Protein AF-A0A4P9ZNB3-F1 (afdb_monomer)

Structure (mmCIF, N/CA/C/O backbone):
data_AF-A0A4P9ZNB3-F1
#
_entry.id   AF-A0A4P9ZNB3-F1
#
loop_
_atom_site.group_PDB
_atom_site.id
_atom_site.type_symbol
_atom_site.label_atom_id
_atom_site.label_alt_id
_atom_site.label_comp_id
_atom_site.label_asym_id
_atom_site.label_entity_id
_atom_site.label_seq_id
_atom_site.pdbx_PDB_ins_code
_atom_site.Cartn_x
_atom_site.Cartn_y
_atom_site.Cartn_z
_atom_site.occupancy
_atom_site.B_iso_or_equiv
_atom_site.auth_seq_id
_atom_site.auth_comp_id
_atom_site.auth_asym_id
_atom_site.auth_atom_id
_atom_site.pdbx_PDB_model_num
ATOM 1 N N . LEU A 1 1 ? -29.722 18.646 63.769 1.00 54.50 1 LEU A N 1
ATOM 2 C CA . LEU A 1 1 ? -30.536 17.409 63.578 1.00 54.50 1 LEU A CA 1
ATOM 3 C C . LEU A 1 1 ? -31.615 17.532 62.495 1.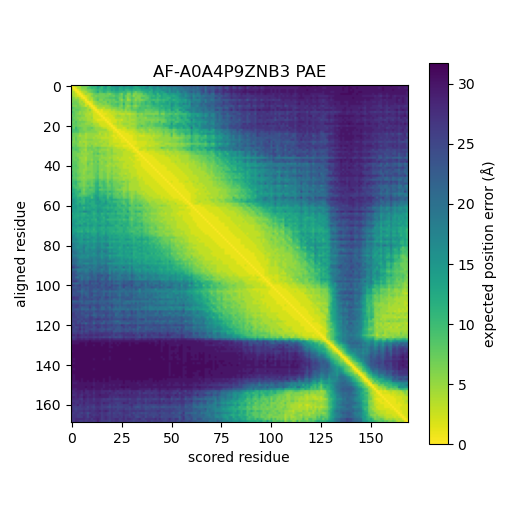00 54.50 1 LEU A C 1
ATOM 5 O O . LEU A 1 1 ? -31.295 17.187 61.373 1.00 54.50 1 LEU A O 1
ATOM 9 N N . ARG A 1 2 ? -32.832 18.068 62.721 1.00 57.31 2 ARG A N 1
ATOM 10 C CA . ARG A 1 2 ? -33.884 18.116 61.661 1.00 57.31 2 ARG A CA 1
ATOM 11 C C . ARG A 1 2 ? -33.512 18.892 60.384 1.00 57.31 2 ARG A C 1
ATOM 13 O O . ARG A 1 2 ? -33.990 18.543 59.314 1.00 57.31 2 ARG A O 1
ATOM 20 N N . LYS A 1 3 ? -32.691 19.944 60.500 1.00 62.62 3 LYS A N 1
ATOM 21 C CA . LYS A 1 3 ? -32.214 20.748 59.355 1.00 62.62 3 LYS A CA 1
ATOM 22 C C . LYS A 1 3 ? -30.967 20.180 58.669 1.00 62.62 3 LYS A C 1
ATOM 24 O O . LYS A 1 3 ? -30.738 20.487 57.511 1.00 62.62 3 LYS A O 1
ATOM 29 N N . GLU A 1 4 ? -30.170 19.390 59.383 1.00 69.56 4 GLU A N 1
ATOM 30 C CA . GLU A 1 4 ? -28.891 18.850 58.886 1.00 69.56 4 GLU A CA 1
ATOM 31 C C . GLU A 1 4 ? -29.049 17.421 58.359 1.00 69.56 4 GLU A C 1
ATOM 33 O O . GLU A 1 4 ? -28.357 17.023 57.432 1.00 69.56 4 GLU A O 1
ATOM 38 N N . PHE A 1 5 ? -29.996 16.667 58.921 1.00 71.44 5 PHE A N 1
ATOM 39 C CA . PHE A 1 5 ? -30.266 15.270 58.604 1.00 71.44 5 PHE A CA 1
ATOM 40 C C . PHE A 1 5 ? -31.784 15.053 58.464 1.00 71.44 5 PHE A C 1
ATOM 42 O O . PHE A 1 5 ? -32.423 14.476 59.351 1.00 71.44 5 PHE A O 1
ATOM 49 N N . PRO A 1 6 ? -32.394 15.557 57.372 1.00 75.44 6 PRO A N 1
ATOM 50 C CA . PRO A 1 6 ? -33.844 15.511 57.161 1.00 75.44 6 PRO A CA 1
ATOM 51 C C . PRO A 1 6 ? -34.386 14.080 57.048 1.00 75.44 6 PRO A C 1
ATOM 53 O O . PRO A 1 6 ? -35.533 13.824 57.397 1.00 75.44 6 PRO A O 1
ATOM 56 N N . THR A 1 7 ? -33.549 13.128 56.642 1.00 72.69 7 THR A N 1
ATOM 57 C CA . THR A 1 7 ? -33.868 11.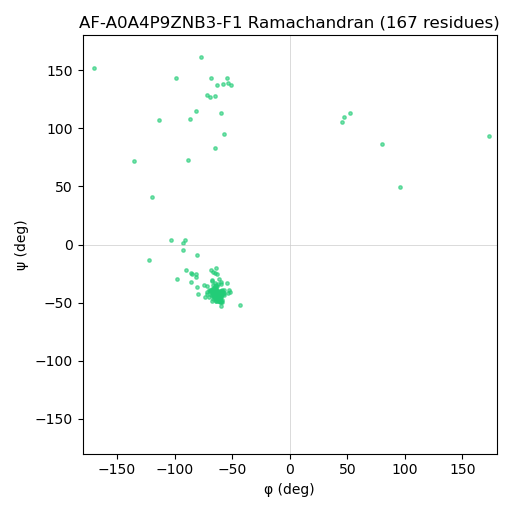697 56.566 1.00 72.69 7 THR A CA 1
ATOM 58 C C . THR A 1 7 ? -34.207 11.099 57.936 1.00 72.69 7 THR A C 1
ATOM 60 O O . THR A 1 7 ? -35.132 10.295 58.047 1.00 72.69 7 THR A O 1
ATOM 63 N N . PHE A 1 8 ? -33.567 11.577 59.006 1.00 74.12 8 PHE A N 1
ATOM 64 C CA . PHE A 1 8 ? -33.815 11.136 60.383 1.00 74.12 8 PHE A CA 1
ATOM 65 C C . PHE A 1 8 ? -34.858 11.994 61.125 1.00 74.12 8 PHE A C 1
ATOM 67 O O . PHE A 1 8 ? -35.161 11.738 62.289 1.00 74.12 8 PHE A O 1
ATOM 74 N N . ALA A 1 9 ? -35.450 13.005 60.472 1.00 74.12 9 ALA A N 1
ATOM 75 C CA . ALA A 1 9 ? -36.360 13.973 61.099 1.00 74.12 9 ALA A CA 1
ATOM 76 C C . ALA A 1 9 ? -37.671 13.371 61.644 1.00 74.12 9 ALA A C 1
ATOM 78 O O . ALA A 1 9 ? -38.321 13.997 62.496 1.00 74.12 9 ALA A O 1
ATOM 79 N N . ASN A 1 10 ? -38.034 12.185 61.145 1.00 74.06 10 ASN A N 1
ATOM 80 C CA . ASN A 1 10 ? -39.267 11.457 61.446 1.00 74.06 10 ASN A CA 1
ATOM 81 C C . ASN A 1 10 ? -39.056 10.280 62.418 1.00 74.06 10 ASN A C 1
ATOM 83 O O . ASN A 1 10 ? -40.000 9.537 62.669 1.00 74.06 10 ASN A O 1
ATOM 87 N N . LYS A 1 11 ? -37.837 10.082 62.940 1.00 78.44 11 LYS A N 1
ATOM 88 C CA . LYS A 1 11 ? -37.505 8.985 63.862 1.00 78.44 11 LYS A CA 1
ATOM 89 C C . LYS A 1 11 ? -37.514 9.447 65.317 1.00 78.44 11 LYS A C 1
ATOM 91 O O . LYS A 1 11 ? -37.135 10.580 65.620 1.00 78.44 11 LYS A O 1
ATOM 96 N N . THR A 1 12 ? -37.982 8.576 66.208 1.00 82.12 12 THR A N 1
ATOM 97 C CA . THR A 1 12 ? -37.961 8.805 67.659 1.00 82.12 12 THR A CA 1
ATOM 98 C C . THR A 1 12 ? -36.553 8.573 68.211 1.00 82.12 12 THR A C 1
ATOM 100 O O . THR A 1 12 ? -35.709 7.940 67.580 1.00 82.12 12 THR A O 1
ATOM 103 N N . THR A 1 13 ? -36.270 9.098 69.403 1.00 79.81 13 THR A N 1
ATOM 104 C CA . THR A 1 13 ? -34.972 8.912 70.073 1.00 79.81 13 THR A CA 1
ATOM 105 C C . THR A 1 13 ? -34.654 7.449 70.380 1.00 79.81 13 THR A C 1
ATOM 107 O O . THR A 1 13 ? -33.480 7.090 70.389 1.00 79.81 13 THR A O 1
ATOM 110 N N . ASP A 1 14 ? -35.676 6.620 70.601 1.00 80.62 14 ASP A N 1
ATOM 111 C CA . ASP A 1 14 ? -35.520 5.179 70.831 1.00 80.62 14 ASP A CA 1
ATOM 112 C C . ASP A 1 14 ? -35.169 4.456 69.520 1.00 80.62 14 ASP A C 1
ATOM 114 O O . ASP A 1 14 ? -34.162 3.758 69.462 1.00 80.62 14 ASP A O 1
ATOM 118 N N . ASP A 1 15 ? -35.869 4.773 68.419 1.00 79.75 15 ASP A N 1
ATOM 119 C CA . ASP A 1 15 ? -35.542 4.262 67.079 1.00 79.75 15 ASP A CA 1
ATOM 120 C C . ASP A 1 15 ? -34.104 4.613 66.665 1.00 79.75 15 ASP A C 1
ATOM 122 O O . ASP A 1 15 ? -33.402 3.796 66.080 1.00 79.75 15 ASP A O 1
ATOM 126 N N . LEU A 1 16 ? -33.646 5.838 66.950 1.00 80.44 16 LEU A N 1
ATOM 127 C CA . LEU A 1 16 ? -32.271 6.263 66.666 1.00 80.44 16 LEU A CA 1
ATOM 128 C C . LEU A 1 16 ? -31.241 5.517 67.528 1.00 80.44 16 LEU A C 1
ATOM 130 O O . LEU A 1 16 ? -30.151 5.229 67.042 1.00 80.44 16 LEU A O 1
ATOM 134 N N . SER A 1 17 ? -31.578 5.200 68.779 1.00 82.62 17 SER A N 1
ATOM 135 C CA . SER A 1 17 ? -30.739 4.403 69.684 1.00 82.62 17 SER A CA 1
ATOM 136 C C . SER A 1 17 ? -30.604 2.968 69.180 1.00 82.62 17 SER A C 1
ATOM 138 O O . SER A 1 17 ? -29.501 2.428 69.145 1.00 82.62 17 SER A O 1
ATOM 140 N N . ASP A 1 18 ? -31.704 2.376 68.720 1.00 83.31 18 ASP A N 1
ATOM 141 C CA . ASP A 1 18 ? -31.728 1.012 68.200 1.00 83.31 18 ASP A CA 1
ATOM 142 C C . ASP A 1 18 ? -31.042 0.907 66.834 1.00 83.31 18 ASP A C 1
ATOM 144 O O . ASP A 1 18 ? -30.232 0.006 66.625 1.00 83.31 18 ASP A O 1
ATOM 148 N N . ILE A 1 19 ? -31.255 1.876 65.938 1.00 83.62 19 ILE A N 1
ATOM 149 C CA . ILE A 1 19 ? -30.525 1.974 64.664 1.00 83.62 19 ILE A CA 1
ATOM 150 C C . ILE A 1 19 ? -29.013 2.109 64.900 1.00 83.62 19 ILE A C 1
ATOM 152 O O . ILE A 1 19 ? -28.231 1.585 64.118 1.00 83.62 19 ILE A O 1
ATOM 156 N N . LEU A 1 20 ? -28.578 2.783 65.969 1.00 82.31 20 LEU A N 1
ATOM 157 C CA . LEU A 1 20 ? -27.152 2.943 66.275 1.00 82.31 20 LEU A CA 1
ATOM 158 C C . LEU A 1 20 ? -26.538 1.716 66.976 1.00 82.31 20 LEU A C 1
ATOM 160 O O . LEU A 1 20 ? -25.328 1.516 66.910 1.00 82.31 20 LEU A O 1
ATOM 164 N N . LYS A 1 21 ? -27.350 0.916 67.678 1.00 87.12 21 LYS A N 1
ATOM 165 C CA . LYS A 1 21 ? -26.912 -0.296 68.394 1.00 87.12 21 LYS A CA 1
ATOM 166 C C . LYS A 1 21 ? -26.869 -1.533 67.503 1.00 87.12 21 LYS A C 1
ATOM 168 O O . LYS A 1 21 ? -26.051 -2.418 67.746 1.00 87.12 21 LYS A O 1
ATOM 173 N N . PHE A 1 22 ? -27.758 -1.614 66.517 1.00 89.38 22 PHE A N 1
ATOM 174 C CA . PHE A 1 22 ? -27.908 -2.777 65.652 1.00 89.38 22 PHE A CA 1
ATOM 175 C C . PHE A 1 22 ? -27.496 -2.436 64.216 1.00 89.38 22 PHE A C 1
ATOM 177 O O . PHE A 1 22 ? -28.232 -1.777 63.482 1.00 89.38 22 PHE A O 1
ATOM 184 N N . GLU A 1 23 ? -26.334 -2.941 63.798 1.00 86.00 23 GLU A N 1
ATOM 185 C CA . GLU A 1 23 ? -25.775 -2.720 62.454 1.00 86.00 23 GLU A CA 1
ATOM 186 C C . GLU A 1 23 ? -26.735 -3.169 61.339 1.00 86.00 23 GLU A C 1
ATOM 188 O O . GLU A 1 23 ? -26.906 -2.466 60.349 1.00 86.00 23 GLU A O 1
ATOM 193 N N . ASP A 1 24 ? -27.446 -4.285 61.514 1.00 88.12 24 ASP A N 1
ATOM 194 C CA . ASP A 1 24 ? -28.401 -4.779 60.511 1.00 88.12 24 ASP A CA 1
ATOM 195 C C . ASP A 1 24 ? -29.580 -3.813 60.295 1.00 88.12 24 ASP A C 1
ATOM 197 O O . ASP A 1 24 ? -30.043 -3.615 59.167 1.00 88.12 24 ASP A O 1
ATOM 201 N N . LEU A 1 25 ? -30.048 -3.161 61.368 1.00 83.69 25 LEU A N 1
ATOM 202 C CA . LEU A 1 25 ? -31.101 -2.142 61.305 1.00 83.69 25 LEU A CA 1
ATOM 203 C C . LEU A 1 25 ? -30.589 -0.869 60.631 1.00 83.69 25 LEU A C 1
ATOM 205 O O . LEU A 1 25 ? -31.302 -0.279 59.814 1.00 83.69 25 LEU A O 1
ATOM 209 N N . PHE A 1 26 ? -29.345 -0.480 60.916 1.00 86.44 26 PHE A N 1
ATOM 210 C CA . PHE A 1 26 ? -28.682 0.617 60.222 1.00 86.44 26 PHE A CA 1
ATOM 211 C C . PHE A 1 26 ? -28.552 0.343 58.725 1.00 86.44 26 PHE A C 1
ATOM 213 O O . PHE A 1 26 ? -28.973 1.171 57.919 1.00 86.44 26 PHE A O 1
ATOM 220 N N . GLN A 1 27 ? -28.052 -0.830 58.340 1.00 86.62 27 GLN A N 1
ATOM 221 C CA . GLN A 1 27 ? -27.902 -1.221 56.940 1.00 86.62 27 GLN A CA 1
ATOM 222 C C . GLN A 1 27 ? -29.252 -1.291 56.228 1.00 86.62 27 GLN A C 1
ATOM 224 O O . GLN A 1 27 ? -29.381 -0.791 55.112 1.00 86.62 27 GLN A O 1
ATOM 229 N N . SER A 1 28 ? -30.289 -1.843 56.862 1.00 86.31 28 SER A N 1
ATOM 230 C CA . SER A 1 28 ? -31.637 -1.864 56.286 1.00 86.31 28 SER A CA 1
ATOM 231 C C . SER A 1 28 ? -32.192 -0.456 56.072 1.00 86.31 28 SER A C 1
ATOM 233 O O . SER A 1 28 ? -32.801 -0.191 55.036 1.00 86.31 28 SER A O 1
ATOM 235 N N . TYR A 1 29 ? -31.993 0.453 57.028 1.00 85.44 29 TYR A N 1
ATOM 236 C CA . TYR A 1 29 ? -32.448 1.836 56.912 1.00 85.44 29 TYR A CA 1
ATOM 237 C C . TYR A 1 29 ? -31.645 2.612 55.861 1.00 85.44 29 TYR A C 1
ATOM 239 O O . TYR A 1 29 ? -32.226 3.288 55.015 1.00 85.44 29 TYR A O 1
ATOM 247 N N . PHE A 1 30 ? -30.320 2.468 55.865 1.00 84.81 30 PHE A N 1
ATOM 248 C CA . PHE A 1 30 ? -29.420 3.102 54.908 1.00 84.81 30 PHE A CA 1
ATOM 249 C C . PHE A 1 30 ? -29.703 2.636 53.479 1.00 84.81 30 PHE A C 1
ATOM 251 O O . PHE A 1 30 ? -29.813 3.446 52.562 1.00 84.81 30 PHE A O 1
ATOM 258 N N . ASN A 1 31 ? -29.915 1.334 53.294 1.00 86.31 31 ASN A N 1
ATOM 259 C CA . ASN A 1 31 ? -30.331 0.774 52.017 1.00 86.31 31 ASN A CA 1
ATOM 260 C C . ASN A 1 31 ? -31.756 1.186 51.638 1.00 86.31 31 ASN A C 1
ATOM 262 O O . ASN A 1 31 ? -32.079 1.146 50.463 1.00 86.31 31 ASN A O 1
ATOM 266 N N . GLY A 1 32 ? -32.605 1.587 52.583 1.00 85.38 32 GLY A N 1
ATOM 267 C CA . GLY A 1 32 ? -33.942 2.118 52.311 1.00 85.38 32 GLY A CA 1
ATOM 268 C C . GLY A 1 32 ? -33.966 3.592 51.896 1.00 85.38 32 GLY A C 1
ATOM 269 O O . GLY A 1 32 ? -35.017 4.078 51.493 1.00 85.38 32 GLY A O 1
ATOM 270 N N . LEU A 1 33 ? -32.845 4.316 51.989 1.00 89.62 33 LEU A N 1
ATOM 271 C CA . LEU A 1 33 ? -32.768 5.714 51.565 1.00 89.62 33 LEU A CA 1
ATOM 272 C C . LEU A 1 33 ? -32.877 5.818 50.041 1.00 89.62 33 LEU A C 1
ATOM 274 O O . LEU A 1 33 ? -32.064 5.235 49.320 1.00 89.62 33 LEU A O 1
ATOM 278 N N . ASP A 1 34 ? -33.804 6.647 49.558 1.00 87.62 34 ASP A N 1
ATOM 279 C CA . ASP A 1 34 ? -34.039 6.870 48.123 1.00 87.62 34 ASP A CA 1
ATOM 280 C C . ASP A 1 34 ? -32.756 7.230 47.366 1.00 87.62 34 ASP A C 1
ATOM 282 O O . ASP A 1 34 ? -32.503 6.724 46.278 1.00 87.62 34 ASP A O 1
ATOM 286 N N . GLN A 1 35 ? -31.896 8.060 47.962 1.00 86.62 35 GLN A N 1
ATOM 287 C CA . GLN A 1 35 ? -30.624 8.454 47.355 1.00 86.62 35 GLN A CA 1
ATOM 288 C C . GLN A 1 35 ? -29.663 7.267 47.181 1.00 86.62 35 GLN A C 1
ATOM 290 O O . GLN A 1 35 ? -28.974 7.167 46.165 1.00 86.62 35 GLN A O 1
ATOM 295 N N . VAL A 1 36 ? -29.620 6.355 48.155 1.00 90.88 36 VAL A N 1
ATOM 296 C CA . VAL A 1 36 ? -28.774 5.154 48.112 1.00 90.88 36 VAL A CA 1
ATOM 297 C C . VAL A 1 36 ? -29.332 4.156 47.100 1.00 90.88 36 VAL A C 1
ATOM 299 O O . VAL A 1 36 ? -28.570 3.620 46.298 1.00 90.88 36 VAL A O 1
ATOM 302 N N . GLN A 1 37 ? -30.651 3.955 47.078 1.00 92.12 37 GLN A N 1
ATOM 303 C CA . GLN A 1 37 ? -31.322 3.120 46.078 1.00 92.12 37 GLN A CA 1
ATOM 304 C C . GLN A 1 37 ? -31.096 3.647 44.663 1.00 92.12 37 GLN A C 1
ATOM 306 O O . GLN A 1 37 ? -30.646 2.901 43.801 1.00 92.12 37 GLN A O 1
ATOM 311 N N . MET A 1 38 ? -31.303 4.946 44.437 1.00 93.69 38 MET A N 1
ATOM 312 C CA . MET A 1 38 ? -31.070 5.578 43.139 1.00 93.69 38 MET A CA 1
ATOM 313 C C . MET A 1 38 ? -29.620 5.396 42.682 1.00 93.69 38 MET A C 1
ATOM 315 O O . MET A 1 38 ? -29.372 5.054 41.531 1.00 93.69 38 MET A O 1
ATOM 319 N N . THR A 1 39 ? -28.659 5.566 43.593 1.00 93.31 39 THR A N 1
ATOM 320 C CA . THR A 1 39 ? -27.234 5.394 43.278 1.00 93.31 39 THR A CA 1
ATOM 321 C C . THR A 1 39 ? -26.916 3.948 42.895 1.00 93.31 39 THR A C 1
ATOM 323 O O . THR A 1 39 ? -26.219 3.721 41.910 1.00 93.31 39 THR A O 1
ATOM 326 N N . LYS A 1 40 ? -27.464 2.963 43.621 1.00 92.94 40 LYS A N 1
ATOM 327 C CA . LYS A 1 40 ? -27.307 1.536 43.294 1.00 92.94 40 LYS A CA 1
ATOM 328 C C . LYS A 1 40 ? -27.952 1.171 41.962 1.00 92.94 40 LYS A C 1
ATOM 330 O O . LYS A 1 40 ? -27.351 0.437 41.186 1.00 92.94 40 LYS A O 1
ATOM 335 N N . THR A 1 41 ? -29.140 1.699 41.678 1.00 95.00 41 THR A N 1
ATOM 336 C CA . THR A 1 41 ? -29.822 1.492 40.396 1.00 95.00 41 THR A CA 1
ATOM 337 C C . THR A 1 41 ? -28.995 2.051 39.245 1.00 95.00 41 THR A C 1
ATOM 339 O O . THR A 1 41 ? -28.717 1.329 38.295 1.00 95.00 41 THR A O 1
ATOM 342 N N . VAL A 1 42 ? -28.512 3.292 39.362 1.00 96.00 42 VAL A N 1
ATOM 343 C CA . VAL A 1 42 ? -27.641 3.907 38.347 1.00 96.00 42 VAL A CA 1
ATOM 344 C C . VAL A 1 42 ? -26.349 3.109 38.174 1.00 96.00 42 VAL A C 1
ATOM 346 O O . VAL A 1 42 ? -25.903 2.901 37.049 1.00 96.00 42 VAL A O 1
ATOM 349 N N . GLN A 1 43 ? -25.750 2.624 39.264 1.00 96.12 43 GLN A N 1
ATOM 350 C CA . GLN A 1 43 ? -24.560 1.781 39.187 1.00 96.12 43 GLN A CA 1
ATOM 351 C C . GLN A 1 43 ? -24.833 0.489 38.403 1.00 96.12 43 GLN A C 1
ATOM 353 O O . GLN A 1 43 ? -24.076 0.166 37.491 1.00 96.12 43 GLN A O 1
ATOM 358 N N . LEU A 1 44 ? -25.926 -0.214 38.709 1.00 96.75 44 LEU A N 1
ATOM 359 C CA . LEU A 1 44 ? -26.315 -1.436 38.000 1.00 96.75 44 LEU A CA 1
ATOM 360 C C . LEU A 1 44 ? -26.592 -1.176 36.515 1.00 96.75 44 LEU A C 1
ATOM 362 O O . LEU A 1 44 ? -26.173 -1.956 35.661 1.00 96.75 44 LEU A O 1
ATOM 366 N N . GLU A 1 45 ? -27.266 -0.074 36.189 1.00 96.81 45 GLU A N 1
ATOM 367 C CA . GLU A 1 45 ? -27.520 0.325 34.803 1.00 96.81 45 GLU A CA 1
ATOM 368 C C . GLU A 1 45 ? -26.220 0.609 34.042 1.00 96.81 45 GLU A C 1
ATOM 370 O O . GLU A 1 45 ? -26.076 0.195 32.889 1.00 96.81 45 GLU A O 1
ATOM 375 N N . LEU A 1 46 ? -25.253 1.271 34.683 1.00 97.19 46 LEU A N 1
ATOM 376 C CA . LEU A 1 46 ? -23.939 1.534 34.097 1.00 97.19 46 LEU A CA 1
ATOM 377 C C . LEU A 1 46 ? -23.134 0.249 33.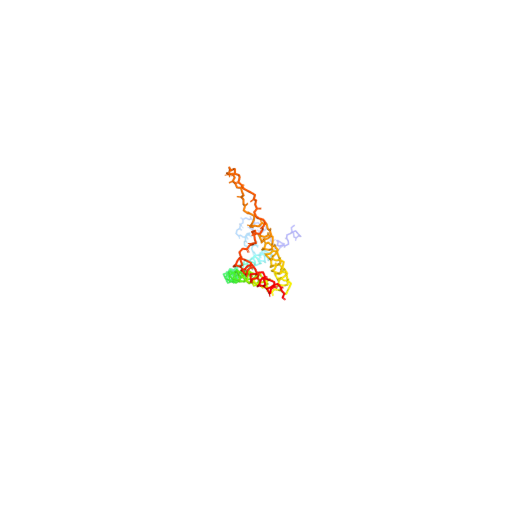902 1.00 97.19 46 LEU A C 1
ATOM 379 O O . LEU A 1 46 ? -22.526 0.073 32.847 1.00 97.19 46 LEU A O 1
ATOM 383 N N . GLU A 1 47 ? -23.140 -0.650 34.884 1.00 97.12 47 GLU A N 1
ATOM 384 C CA . GLU A 1 47 ? -22.472 -1.950 34.790 1.00 97.12 47 GLU A CA 1
ATOM 385 C C . GLU A 1 47 ? -23.052 -2.777 33.638 1.00 97.12 47 GLU A C 1
ATOM 387 O O . GLU A 1 47 ? -22.304 -3.230 32.769 1.00 97.12 47 GLU A O 1
ATOM 392 N N . LEU A 1 48 ? -24.381 -2.882 33.555 1.00 97.00 48 LEU A N 1
ATOM 393 C CA . LEU A 1 48 ? -25.068 -3.592 32.477 1.00 97.00 48 LEU A CA 1
ATOM 394 C C . LEU A 1 48 ? -24.826 -2.932 31.111 1.00 97.00 48 LEU A C 1
ATOM 396 O O . LEU A 1 48 ? -24.586 -3.613 30.111 1.00 97.00 48 LEU A O 1
ATOM 400 N N . GLY A 1 49 ? -24.875 -1.599 31.055 1.00 97.00 49 GLY A N 1
ATOM 401 C CA . GLY A 1 49 ? -24.598 -0.829 29.846 1.00 97.00 49 GLY A CA 1
ATOM 402 C C . GLY A 1 49 ? -23.174 -1.050 29.342 1.00 97.00 49 GLY A C 1
ATOM 403 O O . GLY A 1 49 ? -22.968 -1.292 28.150 1.00 97.00 49 GLY A O 1
ATOM 404 N N . ASN A 1 50 ? -22.200 -1.038 30.249 1.00 96.94 50 ASN A N 1
ATOM 405 C CA . ASN A 1 50 ? -20.800 -1.271 29.926 1.00 96.94 50 ASN A CA 1
ATOM 406 C C . ASN A 1 50 ? -20.544 -2.724 29.506 1.00 96.94 50 ASN A C 1
ATOM 408 O O . ASN A 1 50 ? -19.825 -2.966 28.537 1.00 96.94 50 ASN A O 1
ATOM 412 N N . GLU A 1 51 ? -21.173 -3.699 30.164 1.00 96.75 51 GLU A N 1
ATOM 413 C CA . GLU A 1 51 ? -21.079 -5.108 29.772 1.00 96.75 51 GLU A CA 1
ATOM 414 C C . GLU A 1 51 ? -21.646 -5.323 28.361 1.00 96.75 51 GLU A C 1
ATOM 416 O O . GLU A 1 51 ? -21.021 -5.967 27.517 1.00 96.75 51 GLU A O 1
ATOM 421 N N . ASN A 1 52 ? -22.802 -4.728 28.059 1.00 96.62 52 ASN A N 1
ATOM 422 C CA . ASN A 1 52 ? -23.420 -4.808 26.737 1.00 96.62 52 ASN A CA 1
ATOM 423 C C . ASN A 1 52 ? -22.575 -4.132 25.655 1.00 96.62 52 ASN A C 1
ATOM 425 O O . ASN A 1 52 ? -22.406 -4.693 24.569 1.00 96.62 52 ASN A O 1
ATOM 429 N N . LEU A 1 53 ? -22.010 -2.959 25.950 1.00 96.62 53 LEU A N 1
ATOM 430 C CA . LEU A 1 53 ? -21.096 -2.277 25.040 1.00 96.62 53 LEU A CA 1
ATOM 431 C C . LEU A 1 53 ? -19.839 -3.119 24.793 1.00 96.62 53 LEU A C 1
ATOM 433 O O . LEU A 1 53 ? -19.455 -3.325 23.643 1.00 96.62 53 LEU A O 1
ATOM 437 N N . SER A 1 54 ? -19.250 -3.662 25.856 1.00 96.19 54 SER A N 1
ATOM 438 C CA . SER A 1 54 ? -18.066 -4.520 25.784 1.00 96.19 54 SER A CA 1
ATOM 439 C C . SER A 1 54 ? -18.336 -5.781 24.963 1.00 96.19 54 SER A C 1
ATOM 441 O O . SER A 1 54 ? -17.542 -6.118 24.087 1.00 96.19 54 SER A O 1
ATOM 443 N N . ARG A 1 55 ? -19.491 -6.433 25.159 1.00 95.81 55 ARG A N 1
ATOM 444 C CA . ARG A 1 55 ? -19.928 -7.581 24.347 1.00 95.81 55 ARG A CA 1
ATOM 445 C C . ARG A 1 55 ? -20.061 -7.221 22.871 1.00 95.81 55 ARG A C 1
ATOM 447 O O . ARG A 1 55 ? -19.599 -7.976 22.020 1.00 95.81 55 ARG A O 1
ATOM 454 N N . LYS A 1 56 ? -20.664 -6.070 22.560 1.00 95.62 56 LYS A N 1
ATOM 455 C CA . LYS A 1 56 ? -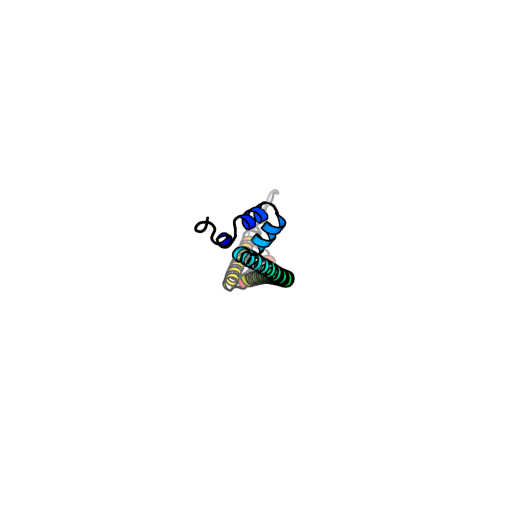20.825 -5.609 21.177 1.00 95.62 56 LYS A CA 1
ATOM 456 C C . LYS A 1 56 ? -19.473 -5.341 20.518 1.00 95.62 56 LYS A C 1
ATOM 458 O O . LYS A 1 56 ? -19.239 -5.816 19.411 1.00 95.62 56 LYS A O 1
ATOM 463 N N . ILE A 1 57 ? -18.583 -4.628 21.207 1.00 94.31 57 ILE A N 1
ATOM 464 C CA . ILE A 1 57 ? -17.234 -4.334 20.709 1.00 94.31 57 ILE A CA 1
ATOM 465 C C . ILE A 1 57 ? -16.461 -5.636 20.481 1.00 94.31 57 ILE A C 1
ATOM 467 O O . ILE A 1 57 ? -15.882 -5.819 19.413 1.00 94.31 57 ILE A O 1
ATOM 471 N N . LEU A 1 58 ? -16.494 -6.565 21.440 1.00 94.94 58 LEU A N 1
ATOM 472 C CA . LEU A 1 58 ? -15.795 -7.844 21.327 1.00 94.94 58 LEU A CA 1
ATOM 473 C C . LEU A 1 58 ? -16.352 -8.712 20.190 1.00 94.94 58 LEU A C 1
ATOM 475 O O . LEU A 1 58 ? -15.580 -9.361 19.492 1.00 94.94 58 LEU A O 1
ATOM 479 N N . GLY A 1 59 ? -17.668 -8.688 19.966 1.00 94.62 59 GLY A N 1
ATOM 480 C CA . GLY A 1 59 ? -18.304 -9.399 18.855 1.00 94.62 59 GLY A CA 1
ATOM 481 C C . GLY A 1 59 ? -17.938 -8.841 17.476 1.00 94.62 59 GLY A C 1
ATOM 482 O O . GLY A 1 59 ? -17.864 -9.603 16.519 1.00 94.62 59 GLY A O 1
ATOM 483 N N . GLN A 1 60 ? -17.671 -7.535 17.372 1.00 95.81 60 GLN A N 1
ATOM 484 C CA . GLN A 1 60 ? -17.297 -6.870 16.114 1.00 95.81 60 GLN A CA 1
ATOM 485 C C . GLN A 1 60 ? -15.781 -6.852 15.854 1.00 95.81 60 GLN A C 1
ATOM 487 O O . GLN A 1 60 ? -15.344 -6.718 14.712 1.00 95.81 60 GLN A O 1
ATOM 492 N N . ALA A 1 61 ? -14.962 -6.997 16.897 1.00 95.44 61 ALA A N 1
ATOM 493 C CA . ALA A 1 61 ? -13.506 -7.033 16.798 1.00 95.44 61 ALA A CA 1
ATOM 494 C C . ALA A 1 61 ? -12.931 -8.067 15.800 1.00 95.44 61 ALA A C 1
ATOM 496 O O . ALA A 1 61 ? -11.986 -7.700 15.091 1.00 95.44 61 ALA A O 1
ATOM 497 N N . PRO A 1 62 ? -13.435 -9.319 15.699 1.00 94.50 62 PRO A N 1
ATOM 498 C CA . PRO A 1 62 ? -12.895 -10.282 14.739 1.00 94.50 62 PRO A CA 1
ATOM 499 C C . PRO A 1 62 ? -13.160 -9.856 13.293 1.00 94.50 62 PRO A C 1
ATOM 501 O O . PRO A 1 62 ? -12.220 -9.801 12.507 1.00 94.50 62 PRO A O 1
ATOM 504 N N . GLU A 1 63 ? -14.388 -9.444 12.968 1.00 95.94 63 GLU A N 1
ATOM 505 C CA . GLU A 1 63 ? -14.755 -8.980 11.622 1.00 95.94 63 GLU A CA 1
ATOM 506 C C . GLU A 1 63 ? -13.929 -7.754 11.205 1.00 95.94 63 GLU A C 1
ATOM 508 O O . GLU A 1 63 ? -13.406 -7.691 10.094 1.00 95.94 63 GLU A O 1
ATOM 513 N N . LEU A 1 64 ? -13.737 -6.792 12.116 1.00 96.06 64 LEU A N 1
ATOM 514 C CA . LEU A 1 64 ? -12.895 -5.621 11.855 1.00 96.06 64 LEU A CA 1
ATOM 515 C C . LEU A 1 64 ? -11.426 -5.999 11.636 1.00 96.06 64 LEU A C 1
ATOM 517 O O . LEU A 1 64 ? -10.759 -5.402 10.790 1.00 96.06 64 LEU A O 1
ATOM 521 N N . THR A 1 65 ? -10.916 -6.975 12.388 1.00 96.38 65 THR A N 1
ATOM 522 C CA . THR A 1 65 ? -9.551 -7.486 12.217 1.00 96.38 65 THR A CA 1
ATOM 523 C C . THR A 1 65 ? -9.390 -8.186 10.869 1.00 96.38 65 THR A C 1
ATOM 525 O O . THR A 1 65 ? -8.426 -7.908 10.157 1.00 96.38 65 THR A O 1
ATOM 528 N N . GLU A 1 66 ? -10.345 -9.031 10.483 1.00 97.00 66 GLU A N 1
ATOM 529 C CA . GLU A 1 66 ? -10.356 -9.708 9.182 1.00 97.00 66 GLU A CA 1
ATOM 530 C C . GLU A 1 66 ? -10.429 -8.706 8.029 1.00 97.00 66 GLU A C 1
ATOM 532 O O . GLU A 1 66 ? -9.626 -8.770 7.097 1.00 97.00 66 GLU A O 1
ATOM 537 N N . LEU A 1 67 ? -11.328 -7.722 8.114 1.00 97.44 67 LEU A N 1
ATOM 538 C CA . LEU A 1 67 ? -11.458 -6.678 7.102 1.00 97.44 67 LEU A CA 1
ATOM 539 C C . LEU A 1 67 ? -10.176 -5.847 6.988 1.00 97.44 67 LEU A C 1
ATOM 541 O O . LEU A 1 67 ? -9.739 -5.517 5.884 1.00 97.44 67 LEU A O 1
ATOM 545 N N . ARG A 1 68 ? -9.543 -5.529 8.122 1.00 97.56 68 ARG A N 1
ATOM 546 C CA . ARG A 1 68 ? -8.260 -4.823 8.140 1.00 97.56 68 ARG A CA 1
ATOM 547 C C . ARG A 1 68 ? -7.171 -5.641 7.458 1.00 97.56 68 ARG A C 1
ATOM 549 O O . ARG A 1 68 ? -6.429 -5.079 6.656 1.00 97.56 68 ARG A O 1
ATOM 556 N N . GLN A 1 69 ? -7.092 -6.939 7.742 1.00 97.44 69 GLN A N 1
ATOM 557 C CA . GLN A 1 69 ? -6.120 -7.819 7.101 1.00 97.44 69 GLN A CA 1
ATOM 558 C C . GLN A 1 69 ? -6.365 -7.907 5.592 1.00 97.44 69 GLN A C 1
ATOM 560 O O . GLN A 1 69 ? -5.435 -7.733 4.812 1.00 97.44 69 GLN A O 1
ATOM 565 N N . TYR A 1 70 ? -7.622 -8.052 5.174 1.00 97.69 70 TYR A N 1
ATOM 566 C CA . TYR A 1 70 ? -7.994 -8.051 3.762 1.00 97.69 70 TYR A CA 1
ATOM 567 C C . TYR A 1 70 ? -7.557 -6.764 3.046 1.00 97.69 70 TYR A C 1
ATOM 569 O O . TYR A 1 70 ? -7.020 -6.820 1.940 1.00 97.69 70 TYR A O 1
ATOM 577 N N . ILE A 1 71 ? -7.751 -5.597 3.670 1.00 97.88 71 ILE A N 1
ATOM 578 C CA . ILE A 1 71 ? -7.309 -4.314 3.105 1.00 97.88 71 ILE A CA 1
ATOM 579 C C . ILE A 1 71 ? -5.784 -4.271 2.976 1.00 97.88 71 ILE A C 1
ATOM 581 O O . ILE A 1 71 ? -5.292 -3.859 1.927 1.00 97.88 71 ILE A O 1
ATOM 585 N N . ILE A 1 72 ? -5.048 -4.716 3.998 1.00 98.06 72 ILE A N 1
ATOM 586 C CA . ILE A 1 72 ? -3.580 -4.780 3.964 1.00 98.06 72 ILE A CA 1
ATOM 587 C C . ILE A 1 72 ? -3.121 -5.672 2.805 1.00 98.06 72 ILE A C 1
ATOM 589 O O . ILE A 1 72 ? -2.298 -5.255 1.992 1.00 98.06 72 ILE A O 1
ATOM 593 N N . ASP A 1 73 ? -3.706 -6.858 2.656 1.00 97.81 73 ASP A N 1
ATOM 594 C CA . ASP A 1 73 ? -3.359 -7.783 1.578 1.00 97.81 73 ASP A CA 1
ATOM 595 C C . ASP A 1 73 ? -3.649 -7.163 0.200 1.00 97.81 73 ASP A C 1
ATOM 597 O O . ASP A 1 73 ? -2.830 -7.239 -0.716 1.00 97.81 73 ASP A O 1
ATOM 601 N N . LYS A 1 74 ? -4.778 -6.464 0.036 1.00 97.88 74 LYS A N 1
ATOM 602 C CA . LYS A 1 74 ? -5.083 -5.755 -1.217 1.00 97.88 74 LYS A CA 1
ATOM 603 C C . LYS A 1 74 ? -4.143 -4.586 -1.489 1.00 97.88 74 LYS A C 1
ATOM 605 O O . LYS A 1 74 ? -3.776 -4.387 -2.646 1.00 97.88 74 LYS A O 1
ATOM 610 N N . GLN A 1 75 ? -3.745 -3.841 -0.462 1.00 97.94 75 GLN A N 1
ATOM 611 C CA . GLN A 1 75 ? -2.779 -2.751 -0.590 1.00 97.94 75 GLN A CA 1
ATOM 612 C C . GLN A 1 75 ? -1.409 -3.275 -1.014 1.00 97.94 75 GLN A C 1
ATOM 614 O O . GLN A 1 75 ? -0.854 -2.766 -1.979 1.00 97.94 75 GLN A O 1
ATOM 619 N N . THR A 1 76 ? -0.916 -4.352 -0.397 1.00 97.81 76 THR A N 1
ATOM 620 C CA . THR A 1 76 ? 0.377 -4.944 -0.787 1.00 97.81 76 THR A CA 1
ATOM 621 C C . THR A 1 76 ? 0.386 -5.412 -2.245 1.00 97.81 76 THR A C 1
ATOM 623 O O . THR A 1 76 ? 1.356 -5.176 -2.967 1.00 97.81 76 THR A O 1
ATOM 626 N N . ILE A 1 77 ? -0.715 -6.009 -2.718 1.00 97.44 77 ILE A N 1
ATOM 627 C CA . ILE A 1 77 ? -0.868 -6.381 -4.130 1.00 97.44 77 ILE A CA 1
ATOM 628 C C . ILE A 1 77 ? -0.852 -5.134 -5.020 1.00 97.44 77 ILE A C 1
ATOM 630 O O . ILE A 1 77 ? -0.136 -5.114 -6.022 1.00 97.44 77 ILE A O 1
ATOM 634 N N . LEU A 1 78 ? -1.609 -4.093 -4.663 1.00 97.94 78 LEU A N 1
ATOM 635 C CA . LEU A 1 78 ? -1.658 -2.842 -5.423 1.00 97.94 78 LEU A CA 1
ATOM 636 C C . LEU A 1 78 ? -0.288 -2.176 -5.524 1.00 97.94 78 LEU A C 1
ATOM 638 O O . LEU A 1 78 ? 0.104 -1.766 -6.616 1.00 97.94 78 LEU A O 1
ATOM 642 N N . ASP A 1 79 ? 0.445 -2.111 -4.419 1.00 97.88 79 ASP A N 1
ATOM 643 C CA . ASP A 1 79 ? 1.785 -1.535 -4.376 1.00 97.88 79 ASP A CA 1
ATOM 644 C C . ASP A 1 79 ? 2.732 -2.330 -5.277 1.00 97.88 79 ASP A C 1
ATOM 646 O O . ASP A 1 79 ? 3.413 -1.747 -6.119 1.00 97.88 79 ASP A O 1
ATOM 650 N N . SER A 1 80 ? 2.698 -3.666 -5.198 1.00 97.44 80 SER A N 1
ATOM 651 C CA . SER A 1 80 ? 3.520 -4.530 -6.056 1.00 97.44 80 SER A CA 1
ATOM 652 C C . SER A 1 80 ? 3.220 -4.338 -7.547 1.00 97.44 80 SER A C 1
ATOM 654 O O . SER A 1 80 ? 4.140 -4.226 -8.360 1.00 97.44 80 SER A O 1
ATOM 656 N N . LEU A 1 81 ? 1.937 -4.235 -7.912 1.00 97.31 81 LEU A N 1
ATOM 657 C CA . LEU A 1 81 ? 1.509 -4.024 -9.292 1.00 97.31 81 LEU A CA 1
ATOM 658 C C . LEU A 1 81 ? 1.910 -2.633 -9.782 1.00 97.31 81 LEU A C 1
ATOM 660 O O . LEU A 1 81 ? 2.342 -2.478 -10.920 1.00 97.31 81 LEU A O 1
ATOM 664 N N . THR A 1 82 ? 1.803 -1.632 -8.912 1.00 97.56 82 THR A N 1
ATOM 665 C CA . THR A 1 82 ? 2.190 -0.253 -9.205 1.00 97.56 82 THR A CA 1
ATOM 666 C C . THR A 1 82 ? 3.693 -0.153 -9.447 1.00 97.56 82 THR A C 1
ATOM 668 O O . THR A 1 82 ? 4.115 0.441 -10.439 1.00 97.56 82 THR A O 1
ATOM 671 N N . THR A 1 83 ? 4.514 -0.781 -8.602 1.00 97.44 83 THR A N 1
ATOM 672 C CA . THR A 1 83 ? 5.965 -0.862 -8.811 1.00 97.44 83 THR A CA 1
ATOM 673 C C . THR A 1 83 ? 6.291 -1.538 -10.139 1.00 97.44 83 THR A C 1
ATOM 675 O O . THR A 1 83 ? 7.028 -0.966 -10.942 1.00 97.44 83 THR A O 1
ATOM 678 N N . ASN A 1 84 ? 5.693 -2.700 -10.414 1.00 97.25 84 ASN A N 1
ATOM 679 C CA . ASN A 1 84 ? 5.919 -3.426 -11.663 1.00 97.25 84 ASN A CA 1
ATOM 680 C C . ASN A 1 84 ? 5.516 -2.594 -12.893 1.00 97.25 84 ASN A C 1
ATOM 682 O O . ASN A 1 84 ? 6.251 -2.526 -13.875 1.00 97.25 84 ASN A O 1
ATOM 686 N N . PHE A 1 85 ? 4.390 -1.886 -12.810 1.00 97.81 85 PHE A N 1
ATOM 687 C CA . PHE A 1 85 ? 3.919 -0.998 -13.864 1.00 97.81 85 PHE A CA 1
ATOM 688 C C . PHE A 1 85 ? 4.910 0.136 -14.156 1.00 97.81 85 PHE A C 1
ATOM 690 O O . PHE A 1 85 ? 5.235 0.386 -15.318 1.00 97.81 85 PHE A O 1
ATOM 697 N N . TYR A 1 86 ? 5.446 0.798 -13.126 1.00 97.81 86 TYR A N 1
ATOM 698 C CA . TYR A 1 86 ? 6.451 1.847 -13.320 1.00 97.81 86 TYR A CA 1
ATOM 699 C C . TYR A 1 86 ? 7.769 1.306 -13.883 1.00 97.81 86 TYR A C 1
ATOM 701 O O . TYR A 1 86 ? 8.382 1.954 -14.735 1.00 97.81 86 TYR A O 1
ATOM 709 N N . GLU A 1 87 ? 8.200 0.117 -13.461 1.00 97.25 87 GLU A N 1
ATOM 710 C CA . GLU A 1 87 ? 9.354 -0.563 -14.056 1.00 97.25 87 GLU A CA 1
ATOM 711 C C . GLU A 1 87 ? 9.112 -0.888 -15.535 1.00 97.25 87 GLU A C 1
ATOM 713 O O . GLU A 1 87 ? 9.985 -0.659 -16.378 1.00 97.25 87 GLU A O 1
ATOM 718 N N . GLN A 1 88 ? 7.912 -1.348 -15.883 1.00 97.00 88 GLN A N 1
ATOM 719 C CA . GLN A 1 88 ? 7.544 -1.645 -17.262 1.00 97.00 88 GLN A CA 1
ATOM 720 C C . GLN A 1 88 ? 7.489 -0.380 -18.129 1.00 97.00 88 GLN A C 1
ATOM 722 O O . GLN A 1 88 ? 8.009 -0.378 -19.243 1.00 97.00 88 GLN A O 1
ATOM 727 N N . ILE A 1 89 ? 6.951 0.728 -17.613 1.00 96.62 89 ILE A N 1
ATOM 728 C CA . ILE A 1 89 ? 7.002 2.025 -18.303 1.00 96.62 89 ILE A CA 1
ATOM 729 C C . ILE A 1 89 ? 8.448 2.465 -18.515 1.00 96.62 89 ILE A C 1
ATOM 731 O O . ILE A 1 89 ? 8.804 2.919 -19.602 1.00 96.62 89 ILE A O 1
ATOM 735 N N . LYS A 1 90 ? 9.298 2.337 -17.493 1.00 96.69 90 LYS A N 1
ATOM 736 C CA . LYS A 1 90 ? 10.705 2.728 -17.590 1.00 96.69 90 LYS A CA 1
ATOM 737 C C . LYS A 1 90 ? 11.433 1.904 -18.650 1.00 96.69 90 LYS A C 1
ATOM 739 O O . LYS A 1 90 ? 12.099 2.478 -19.506 1.00 96.69 90 LYS A O 1
ATOM 744 N N . THR A 1 91 ? 11.276 0.583 -18.623 1.00 96.06 91 THR A N 1
ATOM 745 C CA . THR A 1 91 ? 11.895 -0.317 -19.609 1.00 96.06 91 THR A CA 1
ATOM 746 C C . THR A 1 91 ? 11.373 -0.057 -21.019 1.00 96.06 91 THR A C 1
ATOM 748 O O . THR A 1 91 ? 12.172 0.003 -21.951 1.00 96.06 91 THR A O 1
ATOM 751 N N . GLN A 1 92 ? 10.070 0.185 -21.186 1.00 96.00 92 GLN A N 1
ATOM 752 C CA . GLN A 1 92 ? 9.490 0.591 -22.465 1.00 96.00 92 GLN A CA 1
ATOM 753 C C . GLN A 1 92 ? 10.099 1.907 -22.953 1.00 96.00 92 GLN A C 1
ATOM 755 O O . GLN A 1 92 ? 10.541 2.000 -24.095 1.00 96.00 92 GLN A O 1
ATOM 760 N N . HIS A 1 93 ? 10.145 2.924 -22.097 1.00 94.44 93 HIS A N 1
ATOM 761 C CA . HIS A 1 93 ? 10.697 4.224 -22.445 1.00 94.44 93 HIS A CA 1
ATOM 762 C C . HIS A 1 93 ? 12.179 4.116 -22.829 1.00 94.44 93 HIS A C 1
ATOM 764 O O . HIS A 1 93 ? 12.595 4.674 -23.842 1.00 94.44 93 HIS A O 1
ATOM 770 N N . ASP A 1 94 ? 12.970 3.351 -22.075 1.00 93.62 94 ASP A N 1
ATOM 771 C CA . ASP A 1 94 ? 14.380 3.106 -22.380 1.00 93.62 94 ASP A CA 1
ATOM 772 C C . ASP A 1 94 ? 14.565 2.326 -23.690 1.00 93.62 94 ASP A C 1
ATOM 774 O O . ASP A 1 94 ? 15.454 2.659 -24.473 1.00 93.62 94 ASP A O 1
ATOM 778 N N . ALA A 1 95 ? 13.689 1.363 -23.986 1.00 93.62 95 ALA A N 1
ATOM 779 C CA . ALA A 1 95 ? 13.675 0.664 -25.269 1.00 93.62 95 ALA A CA 1
ATOM 780 C C . ALA A 1 95 ? 13.270 1.579 -26.436 1.00 93.62 95 ALA A C 1
ATOM 782 O O . ALA A 1 95 ? 13.752 1.395 -27.550 1.00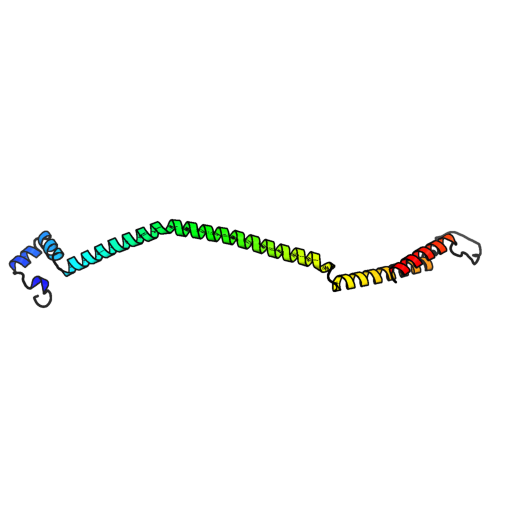 93.62 95 ALA A O 1
ATOM 783 N N . MET A 1 96 ? 12.413 2.578 -26.198 1.00 93.81 96 MET A N 1
ATOM 784 C CA . MET A 1 96 ? 11.961 3.535 -27.214 1.00 93.81 96 MET A CA 1
ATOM 785 C C . MET A 1 96 ? 12.949 4.681 -27.461 1.00 93.81 96 MET A C 1
ATOM 787 O O . MET A 1 96 ? 12.993 5.195 -28.579 1.00 93.81 96 MET A O 1
ATOM 791 N N . LYS A 1 97 ? 13.767 5.069 -26.470 1.00 92.06 97 LYS A N 1
ATOM 792 C CA . LYS A 1 97 ? 14.800 6.120 -26.592 1.00 92.06 97 LYS A CA 1
ATOM 793 C C . LYS A 1 97 ? 15.629 6.052 -27.886 1.00 92.06 97 LYS A C 1
ATOM 795 O O . LYS A 1 97 ? 15.680 7.080 -28.566 1.00 92.06 97 LYS A O 1
ATOM 800 N N . PRO A 1 98 ? 16.244 4.915 -28.274 1.00 89.69 98 PRO A N 1
ATOM 801 C CA . PRO A 1 98 ? 17.068 4.850 -29.486 1.00 89.69 98 PRO A CA 1
ATOM 802 C C . PRO A 1 98 ? 16.270 5.068 -30.778 1.00 89.69 98 PRO A C 1
ATOM 804 O O . PRO A 1 98 ? 16.824 5.529 -31.768 1.00 89.69 98 PRO A O 1
ATOM 807 N N . TYR A 1 99 ? 14.963 4.803 -30.766 1.00 90.56 99 TYR A N 1
ATOM 808 C CA . TYR A 1 99 ? 14.083 4.993 -31.922 1.00 90.56 99 TYR A CA 1
ATOM 809 C C . TYR A 1 99 ? 13.446 6.387 -31.970 1.00 90.56 99 TYR A C 1
ATOM 811 O O . TYR A 1 99 ? 12.622 6.666 -32.841 1.00 90.56 99 TYR A O 1
ATOM 819 N N . THR A 1 100 ? 13.804 7.285 -31.046 1.00 91.62 100 THR A N 1
ATOM 820 C CA . THR A 1 100 ? 13.349 8.676 -31.115 1.00 91.62 100 THR A CA 1
ATOM 821 C C . THR A 1 100 ? 14.003 9.391 -32.303 1.00 91.62 100 THR A C 1
ATOM 823 O O . THR A 1 100 ? 15.188 9.168 -32.563 1.00 91.62 100 THR A O 1
ATOM 826 N N . PRO A 1 101 ? 13.290 10.292 -33.011 1.00 92.75 101 PRO A N 1
ATOM 827 C CA . PRO A 1 101 ? 13.826 10.965 -34.198 1.00 92.75 101 PRO A CA 1
ATOM 828 C C . PRO A 1 101 ? 15.173 11.648 -33.953 1.00 92.75 101 PRO A C 1
ATOM 830 O O . PRO A 1 101 ? 16.067 11.567 -34.786 1.00 92.75 101 PRO A O 1
ATOM 833 N N . HIS A 1 102 ? 15.343 12.262 -32.781 1.00 91.44 102 HIS A N 1
ATOM 834 C CA . HIS A 1 102 ? 16.591 12.911 -32.394 1.00 91.44 102 HIS A CA 1
ATOM 835 C C . HIS A 1 102 ? 17.745 11.911 -32.199 1.00 91.44 102 HIS A C 1
ATOM 837 O O . HIS A 1 102 ? 18.861 12.184 -32.634 1.00 91.44 102 HIS A O 1
ATOM 843 N N . HIS A 1 103 ? 17.508 10.755 -31.558 1.00 92.25 103 HIS A N 1
ATOM 844 C CA . HIS A 1 103 ? 18.545 9.720 -31.425 1.00 92.25 103 HIS A CA 1
ATOM 845 C C . HIS A 1 103 ? 18.923 9.139 -32.783 1.00 92.25 103 HIS A C 1
ATOM 847 O O . HIS A 1 103 ? 20.107 9.051 -33.085 1.00 92.25 103 HIS A O 1
ATOM 853 N N . LEU A 1 104 ? 17.934 8.835 -33.626 1.00 94.44 104 LEU A N 1
ATOM 854 C CA . LEU A 1 104 ? 18.176 8.346 -34.981 1.00 94.44 104 LEU A CA 1
ATOM 855 C C . LEU A 1 104 ? 18.977 9.356 -35.811 1.00 94.44 104 LEU A C 1
ATOM 857 O O . LEU A 1 104 ? 19.927 8.972 -36.481 1.00 94.44 104 LEU A O 1
ATOM 861 N N . GLN A 1 105 ? 18.648 10.648 -35.736 1.00 94.69 105 GLN A N 1
ATOM 862 C CA . GLN A 1 105 ? 19.417 11.704 -36.401 1.00 94.69 105 GLN A CA 1
ATOM 863 C C . GLN A 1 105 ? 20.859 11.775 -35.891 1.00 94.69 105 GLN A C 1
ATOM 865 O O . GLN A 1 105 ? 21.784 11.828 -36.697 1.00 94.69 105 GLN A O 1
ATOM 870 N N . ALA A 1 106 ? 21.062 11.744 -34.572 1.00 93.94 106 ALA A N 1
ATOM 871 C CA . ALA A 1 106 ? 22.397 11.770 -33.984 1.00 93.94 106 ALA A CA 1
ATOM 872 C C . ALA A 1 106 ? 23.217 10.524 -34.358 1.00 93.94 106 ALA A C 1
ATOM 874 O O . ALA A 1 106 ? 24.410 10.629 -34.632 1.00 93.94 106 ALA A O 1
ATOM 875 N N . ASP A 1 107 ? 22.597 9.346 -34.395 1.00 93.94 107 ASP A N 1
ATOM 876 C CA . ASP A 1 107 ? 23.271 8.106 -34.775 1.00 93.94 107 ASP A CA 1
ATOM 877 C C . ASP A 1 107 ? 23.573 8.054 -36.277 1.00 93.94 107 ASP A C 1
ATOM 879 O O . ASP A 1 107 ? 24.656 7.609 -36.661 1.00 93.94 107 ASP A O 1
ATOM 883 N N . LEU A 1 108 ? 22.692 8.596 -37.124 1.00 92.25 108 LEU A N 1
ATOM 884 C CA . LEU A 1 108 ? 22.974 8.804 -38.546 1.00 92.25 108 LEU A CA 1
ATOM 885 C C . LEU A 1 108 ? 24.152 9.761 -38.752 1.00 92.25 108 LEU A C 1
ATOM 887 O O . LEU A 1 108 ? 25.050 9.446 -39.527 1.00 92.25 108 LEU A O 1
ATOM 891 N N . GLN A 1 109 ? 24.193 10.884 -38.028 1.00 93.94 109 GLN A N 1
ATOM 892 C CA . GLN A 1 109 ? 25.319 11.825 -38.072 1.00 93.94 109 GLN A CA 1
ATOM 893 C C . GLN A 1 109 ? 26.629 11.148 -37.656 1.00 93.94 109 GLN A C 1
ATOM 895 O O . GLN A 1 109 ? 27.603 11.199 -38.398 1.00 93.94 109 GLN A O 1
ATOM 900 N N . LYS A 1 110 ? 26.641 10.416 -36.533 1.00 93.94 110 LYS A N 1
ATOM 901 C CA . LYS A 1 110 ? 27.823 9.647 -36.103 1.00 93.94 110 LYS A CA 1
ATOM 902 C C . LYS A 1 110 ? 28.246 8.604 -37.138 1.00 93.94 110 LYS A C 1
ATOM 904 O O . LYS A 1 110 ? 29.440 8.390 -37.330 1.00 93.94 110 LYS A O 1
ATOM 909 N N . SER A 1 111 ? 27.290 7.922 -37.772 1.00 92.44 111 SER A N 1
ATOM 910 C CA . SER A 1 111 ? 27.573 6.937 -38.819 1.00 92.44 111 SER A CA 1
ATOM 911 C C . SER A 1 111 ? 28.180 7.597 -40.057 1.00 92.44 111 SER A C 1
ATOM 913 O O . SER A 1 111 ? 29.130 7.057 -40.621 1.00 92.44 111 SER A O 1
ATOM 915 N N . ALA A 1 112 ? 27.671 8.765 -40.456 1.00 92.19 112 ALA A N 1
ATOM 916 C CA . ALA A 1 112 ? 28.224 9.552 -41.551 1.00 92.19 112 ALA A CA 1
ATOM 917 C C . ALA A 1 112 ? 29.649 10.029 -41.225 1.00 92.19 112 ALA A C 1
ATOM 919 O O . ALA A 1 112 ? 30.565 9.785 -42.007 1.00 92.19 112 ALA A O 1
ATOM 920 N N . ASP A 1 113 ? 29.869 10.595 -40.035 1.00 93.19 113 ASP A N 1
ATOM 921 C CA . ASP A 1 113 ? 31.195 11.021 -39.569 1.00 93.19 113 ASP A CA 1
ATOM 922 C C . ASP A 1 113 ? 32.186 9.852 -39.523 1.00 93.19 113 ASP A C 1
ATOM 924 O O . ASP A 1 113 ? 33.362 9.992 -39.861 1.00 93.19 113 ASP A O 1
ATOM 928 N N . ARG A 1 114 ? 31.723 8.669 -39.103 1.00 91.94 114 ARG A N 1
ATOM 929 C CA . ARG A 1 114 ? 32.539 7.454 -39.094 1.00 91.94 114 ARG A CA 1
ATOM 930 C C . ARG A 1 114 ? 32.909 7.018 -40.512 1.00 91.94 114 ARG A C 1
ATOM 932 O O . ARG A 1 114 ? 34.073 6.706 -40.741 1.00 91.94 114 ARG A O 1
ATOM 939 N N . ALA A 1 115 ? 31.957 7.010 -41.444 1.00 90.25 115 ALA A N 1
ATOM 940 C CA . ALA A 1 115 ? 32.214 6.654 -42.839 1.00 90.25 115 ALA A CA 1
ATOM 941 C C . ALA A 1 115 ? 33.193 7.632 -43.516 1.00 90.25 115 ALA A C 1
ATOM 943 O O . ALA A 1 115 ? 34.039 7.213 -44.312 1.00 90.25 115 ALA A O 1
ATOM 944 N N . ASP A 1 116 ? 33.130 8.920 -43.171 1.00 90.25 116 ASP A N 1
ATOM 945 C CA . ASP A 1 116 ? 34.082 9.922 -43.657 1.00 90.25 116 ASP A CA 1
ATOM 946 C C . ASP A 1 116 ? 35.490 9.668 -43.093 1.00 90.25 116 ASP A C 1
ATOM 948 O O . ASP A 1 116 ? 36.440 9.503 -43.858 1.00 90.25 116 ASP A O 1
ATOM 952 N N . ARG A 1 117 ? 35.618 9.460 -41.773 1.00 90.06 117 ARG A N 1
ATOM 953 C CA . ARG A 1 117 ? 36.902 9.112 -41.131 1.00 90.06 117 ARG A CA 1
ATOM 954 C C . ARG A 1 117 ? 37.516 7.822 -41.667 1.00 90.06 117 ARG A C 1
ATOM 956 O O . ARG A 1 117 ? 38.730 7.752 -41.827 1.00 90.06 117 ARG A O 1
ATOM 963 N N . GLU A 1 118 ? 36.710 6.793 -41.925 1.00 88.56 118 GLU A N 1
ATOM 964 C CA . GLU A 1 118 ? 37.185 5.536 -42.519 1.00 88.56 118 GLU A CA 1
ATOM 965 C C . GLU A 1 118 ? 37.682 5.754 -43.955 1.00 88.56 118 GLU A C 1
ATOM 967 O O . GLU A 1 118 ? 38.719 5.212 -44.339 1.00 88.56 118 GLU A O 1
ATOM 972 N N . SER A 1 119 ? 36.997 6.598 -44.730 1.00 86.12 119 SER A N 1
ATOM 973 C CA . SER A 1 119 ? 37.430 6.978 -46.080 1.00 86.12 119 SER A CA 1
ATOM 974 C C . SER A 1 119 ? 38.753 7.748 -46.055 1.00 86.12 119 SER A C 1
ATOM 976 O O . SER A 1 119 ? 39.637 7.477 -46.870 1.00 86.12 119 SER A O 1
ATOM 978 N N . ASP A 1 120 ? 38.910 8.666 -45.105 1.00 86.69 120 ASP A N 1
ATOM 979 C CA . ASP A 1 120 ? 40.132 9.449 -44.924 1.00 86.69 120 ASP A CA 1
ATOM 980 C C . ASP A 1 120 ? 41.295 8.588 -44.425 1.00 86.69 120 ASP A C 1
ATOM 982 O O . ASP A 1 120 ? 42.414 8.720 -44.918 1.00 86.69 120 ASP A O 1
ATOM 986 N N . ALA A 1 121 ? 41.039 7.650 -43.510 1.00 87.00 121 ALA A N 1
ATOM 987 C CA . ALA A 1 121 ? 42.034 6.684 -43.058 1.00 87.00 121 ALA A CA 1
ATOM 988 C C . ALA A 1 121 ? 42.501 5.773 -44.204 1.00 87.00 121 ALA A C 1
ATOM 990 O O . ALA A 1 121 ? 43.701 5.544 -44.348 1.00 87.00 121 ALA A O 1
ATOM 991 N N . LEU A 1 122 ? 41.583 5.303 -45.061 1.00 84.31 122 LEU A N 1
ATOM 992 C CA . LEU A 1 122 ? 41.929 4.542 -46.267 1.00 84.31 122 LEU A CA 1
ATOM 993 C C . LEU A 1 122 ? 42.774 5.374 -47.241 1.00 84.31 122 LEU A C 1
ATOM 995 O O . LEU A 1 122 ? 43.743 4.862 -47.798 1.00 84.31 122 LEU A O 1
ATOM 999 N N . ALA A 1 123 ? 42.440 6.653 -47.435 1.00 83.19 123 ALA A N 1
ATOM 1000 C CA . ALA A 1 123 ? 43.219 7.554 -48.281 1.00 83.19 123 ALA A CA 1
ATOM 1001 C C . ALA A 1 123 ? 44.627 7.798 -47.712 1.00 83.19 123 ALA A C 1
ATOM 1003 O O . ALA A 1 123 ? 45.610 7.709 -48.445 1.00 83.19 123 ALA A O 1
ATOM 1004 N N . GLN A 1 124 ? 44.745 8.037 -46.403 1.00 83.19 124 GLN A N 1
ATOM 1005 C CA . GLN A 1 124 ? 46.033 8.179 -45.718 1.00 83.19 124 GLN A CA 1
ATOM 1006 C C . GLN A 1 124 ? 46.856 6.890 -45.788 1.00 83.19 124 GLN A C 1
ATOM 1008 O O . GLN A 1 124 ? 48.057 6.946 -46.030 1.00 83.19 124 GLN A O 1
ATOM 1013 N N . GLN A 1 125 ? 46.231 5.724 -45.628 1.00 83.12 125 GLN A N 1
ATOM 1014 C CA . GLN A 1 125 ? 46.914 4.441 -45.763 1.00 83.12 125 GLN A CA 1
ATOM 1015 C C . GLN A 1 125 ? 47.418 4.212 -47.193 1.00 83.12 125 GLN A C 1
ATOM 1017 O O . GLN A 1 125 ? 48.515 3.698 -47.363 1.00 83.12 125 GLN A O 1
ATOM 1022 N N . PHE A 1 126 ? 46.677 4.624 -48.220 1.00 78.62 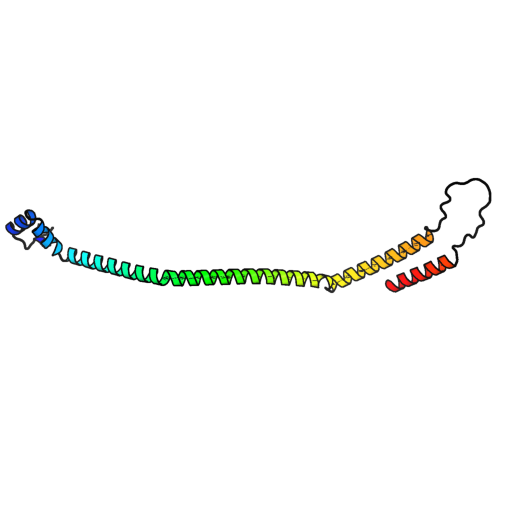126 PHE A N 1
ATOM 1023 C CA . PHE A 1 126 ? 47.162 4.559 -49.600 1.00 78.62 126 PHE A CA 1
ATOM 1024 C C . PHE A 1 126 ? 48.330 5.531 -49.856 1.00 78.62 126 PHE A C 1
ATOM 1026 O O . PHE A 1 126 ? 49.287 5.184 -50.539 1.00 78.62 126 PHE A O 1
ATOM 1033 N N . LEU A 1 127 ? 48.286 6.734 -49.273 1.00 77.19 127 LEU A N 1
ATOM 1034 C CA . LEU A 1 127 ? 49.325 7.763 -49.430 1.00 77.19 127 LEU A CA 1
ATOM 1035 C C . LEU A 1 127 ? 50.612 7.472 -48.636 1.00 77.19 127 LEU A C 1
ATOM 1037 O O . LEU A 1 127 ? 51.698 7.824 -49.089 1.00 77.19 127 LEU A O 1
ATOM 1041 N N . TYR A 1 128 ? 50.496 6.868 -47.450 1.00 76.38 128 TYR A N 1
ATOM 1042 C CA . TYR A 1 128 ? 51.600 6.719 -46.488 1.00 76.38 128 TYR A CA 1
ATOM 1043 C C . TYR A 1 128 ? 51.909 5.264 -46.093 1.00 76.38 128 TYR A C 1
ATOM 1045 O O . TYR A 1 128 ? 52.940 5.007 -45.473 1.00 76.38 128 TYR A O 1
ATOM 1053 N N . GLY A 1 129 ? 51.023 4.315 -46.403 1.00 59.88 129 GLY A N 1
ATOM 1054 C CA . GLY A 1 129 ? 51.075 2.920 -45.948 1.00 59.88 129 GLY A CA 1
ATOM 1055 C C . GLY A 1 129 ? 51.779 1.938 -46.885 1.00 59.88 129 GLY A C 1
ATOM 1056 O O . GLY A 1 129 ? 51.989 0.804 -46.468 1.00 59.88 129 GLY A O 1
ATOM 1057 N N . ASP A 1 130 ? 52.205 2.368 -48.076 1.00 50.03 130 ASP A N 1
ATOM 1058 C CA . ASP A 1 130 ? 53.093 1.592 -48.959 1.00 50.03 130 ASP A CA 1
ATOM 1059 C C . ASP A 1 130 ? 54.418 2.326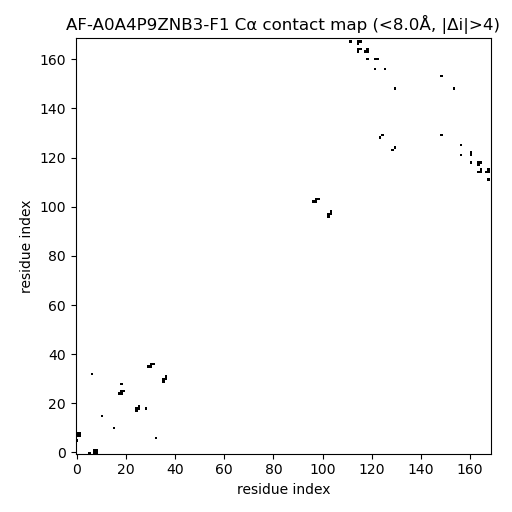 -49.235 1.00 50.03 130 ASP A C 1
ATOM 1061 O O . ASP A 1 130 ? 54.949 2.361 -50.341 1.00 50.03 130 ASP A O 1
ATOM 1065 N N . ALA A 1 131 ? 54.983 2.952 -48.199 1.00 42.62 131 ALA A N 1
ATOM 1066 C CA . ALA A 1 131 ? 56.413 3.226 -48.203 1.00 42.62 131 ALA A CA 1
ATOM 1067 C C . ALA A 1 131 ? 57.123 1.933 -47.767 1.00 42.62 131 ALA A C 1
ATOM 1069 O O . ALA A 1 131 ? 56.961 1.534 -46.606 1.00 42.62 131 ALA A O 1
ATOM 1070 N N . PRO A 1 132 ? 57.935 1.271 -48.618 1.00 43.81 132 PRO A N 1
ATOM 1071 C CA . PRO A 1 132 ? 58.751 0.170 -48.148 1.00 43.81 132 PRO A CA 1
ATOM 1072 C C . PRO A 1 132 ? 59.664 0.733 -47.062 1.00 43.81 132 PRO A C 1
ATOM 1074 O O . PRO A 1 132 ? 60.536 1.570 -47.316 1.00 43.81 132 PRO A O 1
ATOM 1077 N N . ARG A 1 133 ? 59.449 0.280 -45.824 1.00 44.91 133 ARG A N 1
ATOM 1078 C CA . ARG A 1 133 ? 60.404 0.446 -44.734 1.00 44.91 133 ARG A CA 1
ATOM 1079 C C . ARG A 1 133 ? 61.710 -0.196 -45.193 1.00 44.91 133 ARG A C 1
ATOM 1081 O O . ARG A 1 133 ? 61.899 -1.400 -45.057 1.00 44.91 133 ARG A O 1
ATOM 1088 N N . ARG A 1 134 ? 62.617 0.614 -45.745 1.00 41.81 134 ARG A N 1
ATOM 1089 C CA . ARG A 1 134 ? 64.023 0.257 -45.945 1.00 41.81 134 ARG A CA 1
ATOM 1090 C C . ARG A 1 134 ? 64.655 0.069 -44.566 1.00 41.81 134 ARG A C 1
ATOM 1092 O O . ARG A 1 134 ? 65.261 0.985 -44.020 1.00 41.81 134 ARG A O 1
ATOM 1099 N N . THR A 1 135 ? 64.489 -1.109 -43.978 1.00 36.97 135 THR A N 1
ATOM 1100 C CA . THR A 1 135 ? 65.308 -1.548 -42.850 1.00 36.97 135 THR A CA 1
ATOM 1101 C C . THR A 1 135 ? 66.564 -2.212 -43.401 1.00 36.97 135 THR A C 1
ATOM 1103 O O . THR A 1 135 ? 66.497 -3.300 -43.960 1.00 36.97 135 THR A O 1
ATOM 1106 N N . SER A 1 136 ? 67.686 -1.503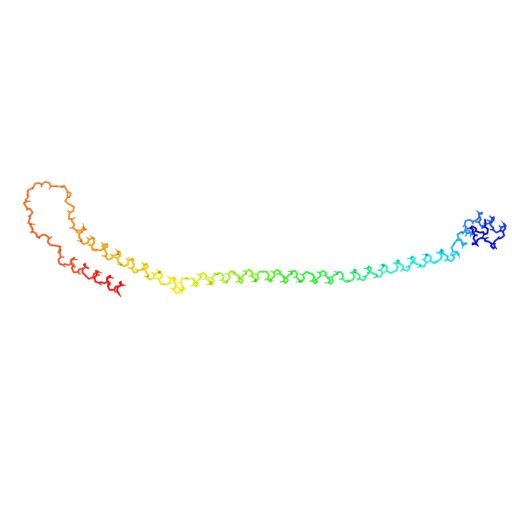 -43.241 1.00 44.34 136 SER A N 1
ATOM 1107 C CA . SER A 1 136 ? 69.064 -2.003 -43.114 1.00 44.34 136 SER A CA 1
ATOM 1108 C C . SER A 1 136 ? 69.542 -3.091 -44.087 1.00 44.34 136 SER A C 1
ATOM 1110 O O . SER A 1 136 ? 69.306 -4.277 -43.876 1.00 44.34 136 SER A O 1
ATOM 1112 N N . GLY A 1 137 ? 70.369 -2.693 -45.057 1.00 36.25 137 GLY A N 1
ATOM 1113 C CA . GLY A 1 137 ? 71.210 -3.627 -45.802 1.00 36.25 137 GLY A CA 1
ATOM 1114 C C . GLY A 1 137 ? 71.944 -2.985 -46.976 1.00 36.25 137 GLY A C 1
ATOM 1115 O O . GLY A 1 137 ? 71.394 -2.900 -48.059 1.00 36.25 137 GLY A O 1
ATOM 1116 N N . SER A 1 138 ? 73.180 -2.545 -46.727 1.00 37.81 138 SER A N 1
ATOM 1117 C CA . SER A 1 138 ? 74.346 -2.723 -47.608 1.00 37.81 138 SER A CA 1
ATOM 1118 C C . SER A 1 138 ? 74.231 -2.415 -49.119 1.00 37.81 138 SER A C 1
ATOM 1120 O O . SER A 1 138 ? 73.717 -3.214 -49.888 1.00 37.81 138 SER A O 1
ATOM 1122 N N . TYR A 1 139 ? 74.907 -1.321 -49.499 1.00 41.66 139 TYR A N 1
ATOM 1123 C CA . TYR A 1 139 ? 75.635 -1.040 -50.751 1.00 41.66 139 TYR A CA 1
ATOM 1124 C C . TYR A 1 139 ? 74.950 -1.220 -52.118 1.00 41.66 139 TYR A C 1
ATOM 1126 O O . TYR A 1 139 ? 74.804 -2.323 -52.623 1.00 41.66 139 TYR A O 1
ATOM 1134 N N . GLY A 1 140 ? 74.762 -0.070 -52.780 1.00 44.31 140 GLY A N 1
ATOM 1135 C CA . GLY A 1 140 ? 74.990 0.094 -54.217 1.00 44.31 140 GLY A CA 1
ATOM 1136 C C . GLY A 1 140 ? 73.883 -0.394 -55.141 1.00 44.31 140 GLY A C 1
ATOM 1137 O O . GLY A 1 140 ? 73.979 -1.492 -55.657 1.00 44.31 140 GLY A O 1
ATOM 1138 N N . ASP A 1 141 ? 72.898 0.459 -55.414 1.00 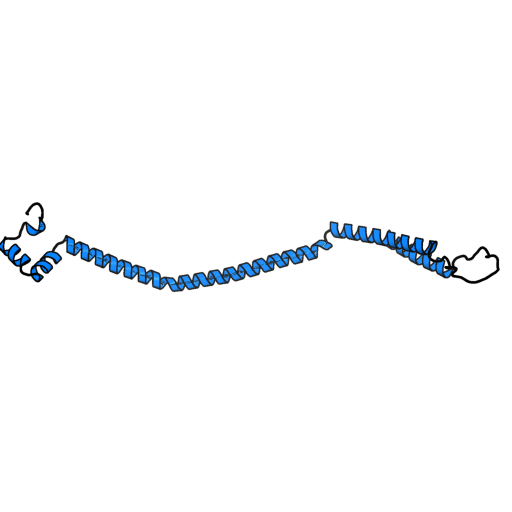36.44 141 ASP A N 1
ATOM 1139 C CA . ASP A 1 141 ? 72.581 0.882 -56.784 1.00 36.44 141 ASP A CA 1
ATOM 1140 C C . ASP A 1 141 ? 71.579 2.046 -56.741 1.00 36.44 141 ASP A C 1
ATOM 1142 O O . ASP A 1 141 ? 70.821 2.202 -55.774 1.00 36.44 141 ASP A O 1
ATOM 1146 N N . ALA A 1 142 ? 71.610 2.901 -57.758 1.00 42.91 142 ALA A N 1
ATOM 1147 C CA . ALA A 1 142 ? 70.686 4.022 -57.893 1.00 42.91 142 ALA A CA 1
ATOM 1148 C C . ALA A 1 142 ? 69.224 3.521 -57.923 1.00 42.91 142 ALA A C 1
ATOM 1150 O O . ALA A 1 142 ? 68.938 2.522 -58.583 1.00 42.91 142 ALA A O 1
ATOM 1151 N N . PRO A 1 143 ? 68.268 4.179 -57.240 1.00 44.81 143 PRO A N 1
ATOM 1152 C CA . PRO A 1 143 ? 66.874 3.781 -57.350 1.00 44.81 143 PRO A CA 1
ATOM 1153 C C . PRO A 1 143 ? 66.346 4.189 -58.736 1.00 44.81 143 PRO A C 1
ATOM 1155 O O . PRO A 1 143 ? 66.469 5.363 -59.097 1.00 44.81 143 PRO A O 1
ATOM 1158 N N . PRO A 1 144 ? 65.726 3.281 -59.508 1.00 41.94 144 PRO A N 1
ATOM 1159 C CA . PRO A 1 144 ? 64.880 3.708 -60.606 1.00 41.94 144 PRO A CA 1
ATOM 1160 C C . PRO A 1 144 ? 63.687 4.468 -60.011 1.00 41.94 144 PRO A C 1
ATOM 1162 O O . PRO A 1 144 ? 63.016 3.992 -59.091 1.00 41.94 144 PRO A O 1
ATOM 1165 N N . ALA A 1 145 ? 63.458 5.679 -60.519 1.00 48.56 145 ALA A N 1
ATOM 1166 C CA . ALA A 1 145 ? 62.137 6.286 -60.483 1.00 48.56 145 ALA A CA 1
ATOM 1167 C C . ALA A 1 145 ? 61.152 5.294 -61.128 1.00 48.56 145 ALA A C 1
ATOM 1169 O O . ALA A 1 145 ? 61.532 4.617 -62.078 1.00 48.56 145 ALA A O 1
ATOM 1170 N N . ASP A 1 146 ? 59.930 5.205 -60.604 1.00 44.94 146 ASP A N 1
ATOM 1171 C CA . ASP A 1 146 ? 58.837 4.334 -61.080 1.00 44.94 146 ASP A CA 1
ATOM 1172 C C . ASP A 1 146 ? 58.675 2.983 -60.359 1.00 44.94 146 ASP A C 1
ATOM 1174 O O . ASP A 1 146 ? 58.457 1.942 -60.974 1.00 44.94 146 ASP A O 1
ATOM 1178 N N . ALA A 1 147 ? 58.646 2.992 -59.025 1.00 47.47 147 ALA A N 1
ATOM 1179 C CA . ALA A 1 147 ? 57.831 2.014 -58.300 1.00 47.47 147 ALA A CA 1
ATOM 1180 C C . ALA A 1 147 ? 56.416 2.590 -58.135 1.00 47.47 147 ALA A C 1
ATOM 1182 O O . ALA A 1 147 ? 56.039 3.067 -57.066 1.00 47.47 147 ALA A O 1
ATOM 1183 N N . LEU A 1 148 ? 55.658 2.623 -59.235 1.00 50.84 148 LEU A N 1
ATOM 1184 C CA . LEU A 1 148 ? 54.219 2.862 -59.172 1.00 50.84 148 LEU A CA 1
ATOM 1185 C C . LEU A 1 148 ? 53.577 1.704 -58.386 1.00 50.84 148 LEU A C 1
ATOM 1187 O O . LEU A 1 148 ? 53.951 0.549 -58.618 1.00 50.84 148 LEU A O 1
ATOM 1191 N N . PRO A 1 149 ? 52.628 1.982 -57.474 1.00 53.72 149 PRO A N 1
ATOM 1192 C CA . PRO A 1 149 ? 51.900 0.934 -56.768 1.00 53.72 149 PRO A CA 1
ATOM 1193 C C . PRO A 1 149 ? 51.292 -0.036 -57.786 1.00 53.72 149 PRO A C 1
ATOM 1195 O O . PRO A 1 149 ? 50.808 0.382 -58.842 1.00 53.72 149 PRO A O 1
ATOM 1198 N N . SER A 1 150 ? 51.358 -1.339 -57.496 1.00 56.69 150 SER A N 1
ATOM 1199 C CA . SER A 1 150 ? 50.882 -2.377 -58.417 1.00 56.69 150 SER A CA 1
ATOM 1200 C C . SER A 1 150 ? 49.447 -2.070 -58.886 1.00 56.69 150 SER A C 1
ATOM 1202 O O . SER A 1 150 ? 48.607 -1.731 -58.050 1.00 56.69 150 SER A O 1
ATOM 1204 N N . PRO A 1 151 ? 49.110 -2.234 -60.182 1.00 57.56 151 PRO A N 1
ATOM 1205 C CA . PRO A 1 151 ? 47.777 -1.915 -60.712 1.00 57.56 151 PRO A CA 1
ATOM 1206 C C . PRO A 1 151 ? 46.631 -2.608 -59.960 1.00 57.56 151 PRO A C 1
ATOM 1208 O O . PRO A 1 151 ? 45.566 -2.026 -59.780 1.00 57.56 151 PRO A O 1
ATOM 1211 N N . LEU A 1 152 ? 46.873 -3.826 -59.454 1.00 56.28 152 LEU A N 1
ATOM 1212 C CA . LEU A 1 152 ? 45.917 -4.568 -58.626 1.00 56.28 152 LEU A CA 1
ATOM 1213 C C . LEU A 1 152 ? 45.600 -3.877 -57.289 1.00 56.28 152 LEU A C 1
ATOM 1215 O O . LEU A 1 152 ? 44.467 -3.966 -56.821 1.00 56.28 152 LEU A O 1
ATOM 1219 N N . ASP A 1 153 ? 46.580 -3.208 -56.683 1.00 72.12 153 ASP A N 1
ATOM 1220 C CA . ASP A 1 153 ? 46.437 -2.549 -55.383 1.00 72.12 153 ASP A CA 1
ATOM 1221 C C . ASP A 1 153 ? 45.758 -1.180 -55.539 1.00 72.12 153 ASP A C 1
ATOM 1223 O O . ASP A 1 153 ? 44.863 -0.811 -54.774 1.00 72.12 153 ASP A O 1
ATOM 1227 N N . HIS A 1 154 ? 46.070 -0.480 -56.635 1.00 73.69 154 HIS A N 1
ATOM 1228 C CA . HIS A 1 154 ? 45.369 0.739 -57.029 1.00 73.69 154 HIS A CA 1
ATOM 1229 C C . HIS A 1 154 ? 43.885 0.480 -57.334 1.00 73.69 154 HIS A C 1
ATOM 1231 O O . HIS A 1 154 ? 43.012 1.166 -56.800 1.00 73.69 154 HIS A O 1
ATOM 1237 N N . ASP A 1 155 ? 43.572 -0.544 -58.130 1.00 79.56 155 ASP A N 1
ATOM 1238 C CA . ASP A 1 155 ? 42.185 -0.889 -58.456 1.00 79.56 155 ASP A CA 1
ATOM 1239 C C . ASP A 1 155 ? 41.400 -1.355 -57.222 1.00 79.56 155 ASP A C 1
ATOM 1241 O O . ASP A 1 155 ? 40.214 -1.031 -57.067 1.00 79.56 155 ASP A O 1
ATOM 1245 N N . GLN A 1 156 ? 42.049 -2.075 -56.300 1.00 81.38 156 GLN A N 1
ATOM 1246 C CA . GLN A 1 156 ? 41.430 -2.492 -55.044 1.00 81.38 156 GLN A CA 1
ATOM 1247 C C . GLN A 1 156 ? 41.149 -1.295 -54.124 1.00 81.38 156 GLN A C 1
ATOM 1249 O O . GLN A 1 156 ? 40.053 -1.217 -53.553 1.00 81.38 156 GLN A O 1
ATOM 1254 N N . PHE A 1 157 ? 42.083 -0.345 -54.023 1.00 82.94 157 PHE A N 1
ATOM 1255 C CA . PHE A 1 157 ? 41.883 0.919 -53.316 1.00 82.94 157 PHE A CA 1
ATOM 1256 C C . PHE A 1 157 ? 40.724 1.716 -53.919 1.00 82.94 157 PHE A C 1
ATOM 1258 O O . PHE A 1 157 ? 39.778 2.055 -53.208 1.00 82.94 157 PHE A O 1
ATOM 1265 N N . VAL A 1 158 ? 40.731 1.948 -55.236 1.00 84.62 158 VAL A N 1
ATOM 1266 C CA . VAL A 1 158 ? 39.685 2.708 -55.936 1.00 84.62 158 VAL A CA 1
ATOM 1267 C C . VAL A 1 158 ? 38.312 2.069 -55.728 1.00 84.62 158 VAL A C 1
ATOM 1269 O O . VAL A 1 158 ? 37.331 2.775 -55.485 1.00 84.62 158 VAL A O 1
ATOM 1272 N N . LYS A 1 159 ? 38.222 0.735 -55.769 1.00 86.81 159 LYS A N 1
ATOM 1273 C CA . LYS A 1 159 ? 36.972 0.006 -55.520 1.00 86.81 159 LYS A CA 1
ATOM 1274 C C . LYS A 1 159 ? 36.469 0.201 -54.086 1.00 86.81 159 LYS A C 1
ATOM 1276 O O . LYS A 1 159 ? 35.289 0.499 -53.901 1.00 86.81 159 LYS A O 1
ATOM 1281 N N . ARG A 1 160 ? 37.347 0.076 -53.084 1.00 83.69 160 ARG A N 1
ATOM 1282 C CA . ARG A 1 160 ? 36.995 0.248 -51.661 1.00 83.69 160 ARG A CA 1
ATOM 1283 C C . ARG A 1 160 ? 36.648 1.696 -51.320 1.00 83.69 160 ARG A C 1
ATOM 1285 O O . ARG A 1 160 ? 35.637 1.938 -50.669 1.00 83.69 160 ARG A O 1
ATOM 1292 N N . PHE A 1 161 ? 37.416 2.658 -51.822 1.00 83.94 161 PHE A N 1
ATOM 1293 C CA . PHE A 1 161 ? 37.179 4.083 -51.601 1.00 83.94 161 PHE A CA 1
ATOM 1294 C C . PHE A 1 161 ? 35.860 4.546 -52.235 1.00 83.94 161 PHE A C 1
ATOM 1296 O O . PHE A 1 161 ? 35.057 5.211 -51.581 1.00 83.94 161 PHE A O 1
ATOM 1303 N N . LYS A 1 162 ? 35.570 4.124 -53.476 1.00 85.00 162 LYS A N 1
ATOM 1304 C CA . LYS A 1 162 ? 34.279 4.404 -54.130 1.00 85.00 162 LYS A CA 1
ATOM 1305 C C . LYS A 1 162 ? 33.103 3.797 -53.366 1.00 85.00 162 LYS A C 1
ATOM 1307 O O . LYS A 1 162 ? 32.067 4.442 -53.240 1.00 85.00 162 LYS A O 1
ATOM 1312 N N . GLN A 1 163 ? 33.251 2.578 -52.848 1.00 85.94 163 GLN A N 1
ATOM 1313 C CA . GLN A 1 163 ? 32.211 1.927 -52.049 1.00 85.94 163 GLN A CA 1
ATOM 1314 C C . GLN A 1 163 ? 31.973 2.646 -50.711 1.00 85.94 163 GLN A C 1
ATOM 1316 O O . GLN A 1 163 ? 30.822 2.818 -50.311 1.00 85.94 163 GLN A O 1
ATOM 1321 N N . SER A 1 164 ? 33.039 3.120 -50.063 1.00 81.75 164 SER A N 1
ATOM 1322 C CA . SER A 1 164 ? 32.960 3.906 -48.828 1.00 81.75 164 SER A CA 1
ATOM 1323 C C . SER A 1 164 ? 32.250 5.246 -49.054 1.00 81.75 164 SER A C 1
ATOM 1325 O O . SER A 1 164 ? 31.265 5.552 -48.387 1.00 81.75 164 SER A O 1
ATOM 1327 N N . ARG A 1 165 ? 32.640 6.000 -50.094 1.00 83.88 165 ARG A N 1
ATOM 1328 C CA . ARG A 1 165 ? 31.998 7.279 -50.449 1.00 83.88 165 ARG A CA 1
ATOM 1329 C C . ARG A 1 165 ? 30.539 7.117 -50.884 1.00 83.88 165 ARG A C 1
ATOM 1331 O O . ARG A 1 165 ? 29.724 7.972 -50.568 1.00 83.88 165 ARG A O 1
ATOM 1338 N N . LYS A 1 166 ? 30.185 6.002 -51.534 1.00 85.88 166 LYS A N 1
ATOM 1339 C CA . LYS A 1 166 ? 28.786 5.654 -51.848 1.00 85.88 166 LYS A CA 1
ATOM 1340 C C . LYS A 1 166 ? 27.942 5.354 -50.599 1.00 85.88 166 LYS A C 1
ATOM 1342 O O . LYS A 1 166 ? 26.728 5.427 -50.670 1.00 85.88 166 LYS A O 1
ATOM 1347 N N . THR A 1 167 ? 28.566 4.957 -49.493 1.00 80.06 167 THR A N 1
ATOM 1348 C CA . THR A 1 167 ? 27.867 4.695 -48.221 1.00 80.06 167 THR A CA 1
ATOM 1349 C C . THR A 1 167 ? 27.671 5.983 -47.412 1.00 80.06 167 THR A C 1
ATOM 1351 O O . THR A 1 167 ? 26.748 6.070 -46.612 1.00 80.06 167 THR A O 1
ATOM 1354 N N . TYR A 1 168 ? 28.536 6.978 -47.623 1.00 78.38 168 TYR A N 1
ATOM 1355 C CA . TYR A 1 168 ? 28.453 8.297 -46.996 1.00 78.38 168 TYR A CA 1
ATOM 1356 C C . TYR A 1 168 ? 27.432 9.232 -47.671 1.00 78.38 168 TYR A C 1
ATOM 1358 O O . TYR A 1 168 ? 26.718 9.948 -46.972 1.00 78.38 168 TYR A O 1
ATOM 1366 N N . HIS A 1 169 ? 27.401 9.247 -49.010 1.00 74.69 169 HIS A N 1
ATOM 1367 C CA . HIS A 1 169 ? 26.494 10.073 -49.821 1.00 74.69 169 HIS A CA 1
ATOM 1368 C C . HIS A 1 169 ? 25.125 9.422 -50.016 1.00 74.69 169 HIS A C 1
ATOM 1370 O O . HIS A 1 169 ? 24.126 10.172 -49.959 1.00 74.69 169 HIS A O 1
#

Solvent-accessible surface area (backbone atoms only — not comparable to full-atom values): 9757 Å² total; per-residue (Å²): 98,62,88,79,39,59,89,58,56,84,60,52,76,64,57,54,51,50,37,72,72,34,65,68,53,34,51,55,50,53,60,63,34,67,70,52,43,52,50,51,51,52,49,51,52,48,52,53,50,49,52,51,50,50,52,52,51,60,69,45,46,58,59,53,51,52,55,49,49,52,50,52,55,52,47,54,51,49,52,54,51,50,52,51,48,54,52,50,52,50,53,50,50,61,68,44,49,64,73,32,72,67,44,44,50,53,52,49,49,52,51,40,54,48,40,49,52,51,43,50,51,53,50,48,40,67,76,64,64,76,63,81,80,84,73,84,82,84,82,88,77,86,80,74,85,81,82,67,77,56,69,72,58,51,53,51,49,53,53,52,48,53,52,38,52,62,71,53,107

InterPro domains:
  IPR009851 Modifier of rudimentary, Modr [PF07200] (10-169)
  IPR009851 Modifier of rudimentary, Modr [PS51314] (83-169)
  IPR029012 Helix hairpin bin domain superfamily [G3DSA:1.10.287.660] (87-169)
  IPR037202 ESCRT assembly domain [SSF140111] (97-169)

Mean predicted aligned error: 16.16 Å

pLDDT: mean 82.91, std 17.17, range [36.25, 98.06]

Foldseek 3Di:
DCVVCVLCVPPDPVLVVVCVVDVVSVVVSCCVDPVNVVVVVVVVVVVVVVVVVVVVCVVCVVVVVVVVVVVVVVVVVVVVVVVVVVVVVVVVVVVCVCVPPVNVVVVLVVVLVVLVVVLVVLVCCVVPVPPPPPDDDDDDDDDDPDPDPDPVVVVVSVVVSVVSVVVND

Radius of gyration: 55.89 Å; Cα contacts (8 Å, |Δi|>4): 39; chains: 1; bounding box: 115×31×132 Å

Secondary structure (DSSP, 8-state):
-TTT-GGGTT--HHHHHHHHH-HHHHHHHHHTSHHHHHHHHHHHHHHHHHHHHHHHHHHHHHHHHHHHHHHHHHHHHHHHHHHHHHHHHHHHHHHHGGGSHHHHHHHHHHHHHHHHHHHHHHHHHHHHTT-----------PPPS--PPPHHHHHHHHHHHHHHHHHH-

Sequence (169 aa):
LRKEFPTFANKTTDDLSDILKFEDLFQSYFNGLDQVQMTKTVQLELELGNENLSRKILGQAPELTELRQYIIDKQTILDSLTTNFYEQIKTQHDAMKPYTPHHLQADLQKSADRADRESDALAQQFLYGDAPRRTSGSYGDAPPADALPSPLDHDQFVKRFKQSRKTYH

Organism: NCBI:txid215637